Protein AF-A0AA95K7Q8-F1 (afdb_monomer)

Organism: NCBI:txid638

Sequence (80 aa):
MKKRTFENEQDFINGATSIPIVKRVRQKKYRAISVSLTDDHIKKIDNLILLAAKQGIIKVTRSDLIKIAIDKLKKEDLLT

Radius of gyration: 25.53 Å; Cα contacts (8 Å, |Δi|>4): 15; chains: 1; bounding box: 24×40×67 Å

Structure (mmCIF, N/CA/C/O backbone):
data_AF-A0AA95K7Q8-F1
#
_entry.id   AF-A0AA95K7Q8-F1
#
loop_
_atom_site.group_PDB
_atom_site.id
_atom_site.type_symbol
_atom_site.label_atom_id
_atom_site.label_alt_id
_atom_site.label_comp_id
_atom_site.label_asym_id
_atom_site.label_entity_id
_atom_site.label_seq_id
_atom_site.pdbx_PDB_ins_code
_atom_site.Cartn_x
_atom_site.Cartn_y
_atom_site.Cartn_z
_atom_site.occupancy
_atom_site.B_iso_or_equiv
_atom_site.auth_seq_id
_atom_site.auth_comp_id
_atom_site.auth_asym_id
_atom_site.auth_atom_id
_atom_site.pdbx_PDB_model_num
ATOM 1 N N . MET A 1 1 ? -6.338 -4.679 45.921 1.00 45.62 1 MET A N 1
ATOM 2 C CA . MET A 1 1 ? -5.760 -6.035 45.751 1.00 45.62 1 MET A CA 1
ATOM 3 C C . MET A 1 1 ? -6.662 -7.042 46.447 1.00 45.62 1 MET A C 1
ATOM 5 O O . MET A 1 1 ? -6.937 -6.862 47.625 1.00 45.62 1 MET A O 1
ATOM 9 N N . LYS A 1 2 ? -7.169 -8.056 45.734 1.00 49.00 2 LYS A N 1
ATOM 10 C CA . LYS A 1 2 ? -8.002 -9.117 46.327 1.00 49.00 2 LYS A CA 1
ATOM 11 C C . LYS A 1 2 ? -7.093 -9.992 47.205 1.00 49.00 2 LYS A C 1
ATOM 13 O O . LYS A 1 2 ? -6.142 -10.563 46.675 1.00 49.00 2 LYS A O 1
ATOM 18 N N . LYS A 1 3 ? -7.322 -10.038 48.523 1.00 56.78 3 LYS A N 1
ATOM 19 C CA . LYS A 1 3 ? -6.558 -10.908 49.434 1.00 56.78 3 LYS A CA 1
ATOM 20 C C . LYS A 1 3 ? -6.857 -12.362 49.056 1.00 56.78 3 LYS A C 1
ATOM 22 O O . LYS A 1 3 ? -8.017 -12.759 49.071 1.00 56.78 3 LYS A O 1
ATOM 27 N N . ARG A 1 4 ? -5.838 -13.114 48.637 1.00 61.94 4 ARG A N 1
ATOM 28 C CA . ARG A 1 4 ? -5.956 -14.557 48.397 1.00 61.94 4 ARG A CA 1
ATOM 29 C C . ARG A 1 4 ? -5.793 -15.242 49.751 1.00 61.94 4 ARG A C 1
ATOM 31 O O . ARG A 1 4 ? -4.753 -15.074 50.380 1.00 61.94 4 ARG A O 1
ATOM 38 N N . THR A 1 5 ? -6.830 -15.917 50.224 1.00 64.31 5 THR A N 1
ATOM 39 C CA . THR A 1 5 ? -6.735 -16.850 51.349 1.00 64.31 5 THR A CA 1
ATOM 40 C C . THR A 1 5 ? -6.175 -18.160 50.810 1.00 64.31 5 THR A C 1
ATOM 42 O O . THR A 1 5 ? -6.685 -18.685 49.822 1.00 64.31 5 THR A O 1
ATOM 45 N N . PHE A 1 6 ? -5.083 -18.635 51.404 1.00 67.25 6 PHE A N 1
ATOM 46 C CA . PHE A 1 6 ? -4.490 -19.933 51.094 1.00 67.25 6 PHE A CA 1
ATOM 47 C C . PHE A 1 6 ? -4.819 -20.863 52.260 1.00 67.25 6 PHE A C 1
ATOM 49 O O . PHE A 1 6 ? -4.555 -20.510 53.406 1.00 67.25 6 PHE A O 1
ATOM 56 N N . GLU A 1 7 ? -5.432 -22.006 51.970 1.00 76.81 7 GLU A N 1
ATOM 57 C CA . GLU A 1 7 ? -5.863 -22.983 52.983 1.00 76.81 7 GLU A CA 1
ATOM 58 C C . GLU A 1 7 ? -4.710 -23.925 53.391 1.00 76.81 7 GLU A C 1
ATOM 60 O O . GLU A 1 7 ? -4.770 -24.555 54.442 1.00 76.81 7 GLU A O 1
ATOM 65 N N . ASN A 1 8 ? -3.647 -24.019 52.579 1.00 78.69 8 ASN A N 1
ATOM 66 C CA . ASN A 1 8 ? -2.535 -24.954 52.766 1.00 78.69 8 ASN A CA 1
ATOM 67 C C . ASN A 1 8 ? -1.176 -24.319 52.399 1.00 78.69 8 ASN A C 1
ATOM 69 O O . ASN A 1 8 ? -1.088 -23.472 51.506 1.00 78.69 8 ASN A O 1
ATOM 73 N N . GLU A 1 9 ? -0.101 -24.752 53.062 1.00 77.12 9 GLU A N 1
ATOM 74 C CA . GLU A 1 9 ? 1.269 -24.256 52.860 1.00 77.12 9 GLU A CA 1
ATOM 75 C C . GLU A 1 9 ? 1.762 -24.522 51.433 1.00 77.12 9 GLU A C 1
ATOM 77 O O . GLU A 1 9 ? 2.366 -23.657 50.797 1.00 77.12 9 GLU A O 1
ATOM 82 N N . GLN A 1 10 ? 1.402 -25.677 50.871 1.00 73.62 10 GLN A N 1
ATOM 83 C CA . GLN A 1 10 ? 1.751 -26.018 49.495 1.00 73.62 10 GLN A CA 1
ATOM 84 C C . GLN A 1 10 ? 1.117 -25.051 48.481 1.00 73.62 10 GLN A C 1
ATOM 86 O O . GLN A 1 10 ? 1.754 -24.680 47.495 1.00 73.62 10 GLN A O 1
ATOM 91 N N . ASP A 1 11 ? -0.107 -24.583 48.741 1.00 71.62 11 ASP A N 1
ATOM 92 C CA . ASP A 1 11 ? -0.815 -23.632 47.877 1.00 71.62 11 ASP A CA 1
ATOM 93 C C . ASP A 1 11 ? -0.252 -22.214 48.004 1.00 71.62 11 ASP A C 1
ATOM 95 O O . ASP A 1 11 ? -0.208 -21.469 47.020 1.00 71.62 11 ASP A O 1
ATOM 99 N N . PHE A 1 12 ? 0.238 -21.856 49.194 1.00 75.62 12 PHE A N 1
ATOM 100 C CA . PHE A 1 12 ? 0.985 -20.621 49.411 1.00 75.62 12 PHE A CA 1
ATOM 101 C C . PHE A 1 12 ? 2.305 -20.629 48.632 1.00 75.62 12 PHE A C 1
ATOM 103 O O . PHE A 1 12 ? 2.585 -19.686 47.887 1.00 75.62 12 PHE A O 1
ATOM 110 N N . ILE A 1 13 ? 3.082 -21.714 48.732 1.00 75.81 13 ILE A N 1
ATOM 111 C CA . ILE A 1 13 ? 4.354 -21.868 48.015 1.00 75.81 13 ILE A CA 1
ATOM 112 C C . ILE A 1 13 ? 4.110 -21.847 46.507 1.00 75.81 13 ILE A C 1
ATOM 114 O O . ILE A 1 13 ? 4.759 -21.082 45.796 1.00 75.81 13 ILE A O 1
ATOM 118 N N . ASN A 1 14 ? 3.141 -22.615 46.008 1.00 71.12 14 ASN A N 1
ATOM 119 C CA . ASN A 1 14 ? 2.797 -22.643 44.588 1.00 71.12 14 ASN A CA 1
ATOM 120 C C . ASN A 1 14 ? 2.328 -21.267 44.091 1.00 71.12 14 ASN A C 1
ATOM 122 O O . ASN A 1 14 ? 2.730 -20.839 43.015 1.00 71.12 14 ASN A O 1
ATOM 126 N N . GLY A 1 15 ? 1.536 -20.531 44.876 1.00 69.31 15 GLY A N 1
ATOM 127 C CA . GLY A 1 15 ? 1.088 -19.183 44.520 1.00 69.31 15 GLY A CA 1
ATOM 128 C C . GLY A 1 15 ? 2.200 -18.128 44.539 1.00 69.31 15 GLY A C 1
ATOM 129 O O . GLY A 1 15 ? 2.154 -17.187 43.743 1.00 69.31 15 GLY A O 1
ATOM 130 N N . ALA A 1 16 ? 3.192 -18.281 45.422 1.00 72.31 16 ALA A N 1
ATOM 131 C CA . ALA A 1 16 ? 4.349 -17.393 45.536 1.00 72.31 16 ALA A CA 1
ATOM 132 C C . ALA A 1 16 ? 5.445 -17.700 44.502 1.00 72.31 16 ALA A C 1
ATOM 134 O O . ALA A 1 16 ? 6.142 -16.791 44.055 1.00 72.31 16 ALA A O 1
ATOM 135 N N . THR A 1 17 ? 5.586 -18.969 44.108 1.00 69.44 17 THR A N 1
ATOM 136 C CA . THR A 1 17 ? 6.630 -19.443 43.183 1.00 69.44 17 THR A CA 1
ATOM 137 C C . THR A 1 17 ? 6.133 -19.650 41.754 1.00 69.44 17 THR A C 1
ATOM 139 O O . THR A 1 17 ? 6.952 -19.791 40.845 1.00 69.44 17 THR A O 1
ATOM 142 N N . SER A 1 18 ? 4.814 -19.632 41.511 1.00 68.88 18 SER A N 1
ATOM 143 C CA . SER A 1 18 ? 4.272 -19.764 40.157 1.00 68.88 18 SER A CA 1
ATOM 144 C C . SER A 1 18 ? 4.767 -18.626 39.270 1.00 68.88 18 SER A C 1
ATOM 146 O O . SER A 1 18 ? 4.423 -17.457 39.459 1.00 68.88 18 SER A O 1
ATOM 148 N N . ILE A 1 19 ? 5.568 -18.984 38.268 1.00 70.44 19 ILE A N 1
ATOM 149 C CA . ILE A 1 19 ? 5.973 -18.072 37.203 1.00 70.44 19 ILE A CA 1
ATOM 150 C C . ILE A 1 19 ? 4.686 -17.615 36.506 1.00 70.44 19 ILE A C 1
ATOM 152 O O . ILE A 1 19 ? 3.870 -18.465 36.128 1.00 70.44 19 ILE A O 1
ATOM 156 N N . PRO A 1 20 ? 4.461 -16.302 36.325 1.00 63.69 20 PRO A N 1
ATOM 157 C CA . PRO A 1 20 ? 3.263 -15.830 35.657 1.00 63.69 20 PRO A CA 1
ATOM 158 C C . PRO A 1 20 ? 3.196 -16.460 34.267 1.00 63.69 20 PRO A C 1
ATOM 160 O O . PRO A 1 20 ? 4.129 -16.340 33.470 1.00 63.69 20 PRO A O 1
ATOM 163 N N . ILE A 1 21 ? 2.084 -17.136 33.970 1.00 64.94 21 ILE A N 1
ATOM 164 C CA . ILE A 1 21 ? 1.805 -17.666 32.635 1.00 64.94 21 ILE A CA 1
ATOM 165 C C . ILE A 1 21 ? 1.527 -16.460 31.738 1.00 64.94 21 ILE A C 1
ATOM 167 O O . ILE A 1 21 ? 0.386 -16.048 31.526 1.00 64.94 21 ILE A O 1
ATOM 171 N N . VAL A 1 22 ? 2.591 -15.841 31.233 1.00 67.69 22 VAL A N 1
ATOM 172 C CA . VAL A 1 22 ? 2.481 -14.811 30.210 1.00 67.69 22 VAL A CA 1
ATOM 173 C C . VAL A 1 22 ? 1.960 -15.520 28.968 1.00 67.69 22 VAL A C 1
ATOM 175 O O . VAL A 1 22 ? 2.677 -16.309 28.348 1.00 67.69 22 VAL A O 1
ATOM 178 N N . LYS A 1 23 ? 0.692 -15.276 28.610 1.00 67.56 23 LYS A N 1
ATOM 17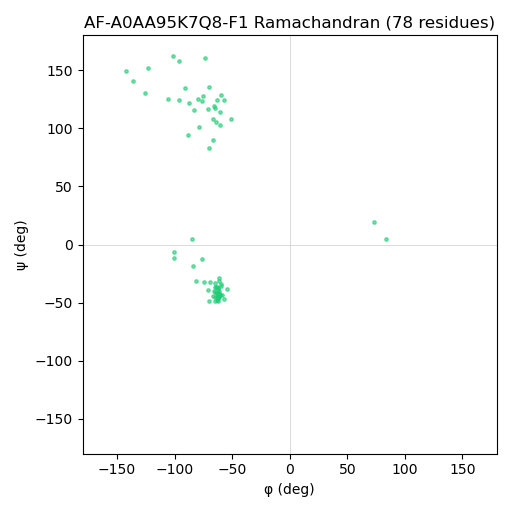9 C CA . LYS A 1 23 ? 0.138 -15.706 27.320 1.00 67.56 23 LYS A CA 1
ATOM 180 C C . LYS A 1 23 ? 1.098 -15.218 26.237 1.00 67.56 23 LYS A C 1
ATOM 182 O O . LYS A 1 23 ? 1.178 -14.019 25.976 1.00 67.56 23 LYS A O 1
ATOM 187 N N . ARG A 1 24 ? 1.850 -16.137 25.622 1.00 66.06 24 ARG A N 1
ATOM 188 C CA . ARG A 1 24 ? 2.728 -15.828 24.490 1.00 66.06 24 ARG A CA 1
ATOM 189 C C . ARG A 1 24 ? 1.840 -15.433 23.316 1.00 66.06 24 ARG A C 1
ATOM 191 O O . ARG A 1 24 ? 1.395 -16.279 22.546 1.00 66.06 24 ARG A O 1
ATOM 198 N N . VAL A 1 25 ? 1.541 -14.144 23.197 1.00 71.19 25 VAL A N 1
ATOM 199 C CA . VAL A 1 25 ? 0.909 -13.607 21.995 1.00 71.19 25 VAL A CA 1
ATOM 200 C C . VAL A 1 25 ? 1.928 -13.765 20.876 1.00 71.19 25 VAL A C 1
ATOM 202 O O . VAL A 1 25 ? 3.045 -13.253 20.969 1.00 71.19 25 VAL A O 1
ATOM 205 N N . ARG A 1 26 ? 1.574 -14.526 19.837 1.00 73.88 26 ARG A N 1
ATOM 206 C CA . ARG A 1 26 ? 2.441 -14.749 18.678 1.00 73.88 26 ARG A CA 1
ATOM 207 C C . ARG A 1 26 ? 2.719 -13.393 18.030 1.00 73.88 26 ARG A C 1
ATOM 209 O O . AR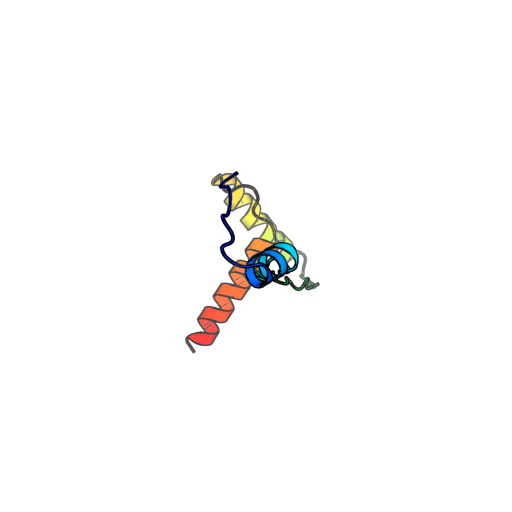G A 1 26 ? 1.854 -12.834 17.360 1.00 73.88 26 ARG A O 1
ATOM 216 N N . GLN A 1 27 ? 3.910 -12.847 18.258 1.00 72.12 27 GLN A N 1
ATOM 217 C CA . GLN A 1 27 ? 4.320 -11.600 17.627 1.00 72.12 27 GL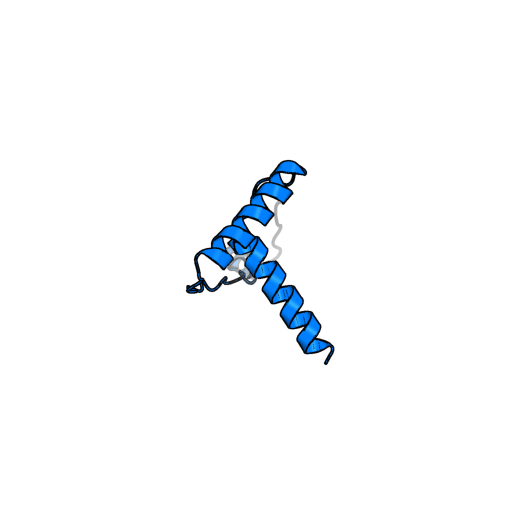N A CA 1
ATOM 218 C C . GLN A 1 27 ? 4.370 -11.825 16.113 1.00 72.12 27 GLN A C 1
ATOM 220 O O . GLN A 1 27 ? 5.025 -12.756 15.633 1.00 72.12 27 GLN A O 1
ATOM 225 N N . LYS A 1 28 ? 3.644 -11.002 15.349 1.00 70.12 28 LYS A N 1
ATOM 226 C CA . LYS A 1 28 ? 3.730 -11.018 13.887 1.00 70.12 28 LYS A CA 1
ATOM 227 C C . LYS A 1 28 ? 5.145 -10.590 13.503 1.00 70.12 28 LYS A C 1
ATOM 229 O O . LYS A 1 28 ? 5.492 -9.419 13.609 1.00 70.12 28 LYS A O 1
ATOM 234 N N . LYS A 1 29 ? 5.966 -11.549 13.076 1.00 75.88 29 LYS A N 1
ATOM 235 C CA . LYS A 1 29 ? 7.300 -11.274 12.544 1.00 75.88 29 LYS A CA 1
ATOM 236 C C . LYS A 1 29 ? 7.142 -10.791 11.106 1.00 75.88 29 LYS A C 1
ATOM 238 O O . LYS A 1 29 ? 6.906 -11.594 10.207 1.00 75.88 29 LYS A O 1
ATOM 243 N N . TYR A 1 30 ? 7.232 -9.484 10.893 1.00 70.69 30 TYR A N 1
ATOM 244 C CA . TYR A 1 30 ? 7.313 -8.928 9.547 1.00 70.69 30 TYR A CA 1
ATOM 245 C C . TYR A 1 30 ? 8.722 -9.177 9.002 1.00 70.69 30 TYR A C 1
ATOM 247 O O . TYR A 1 30 ? 9.712 -8.872 9.666 1.00 70.69 30 TYR A O 1
ATOM 255 N N . ARG A 1 31 ? 8.821 -9.772 7.811 1.00 79.44 31 ARG A N 1
ATOM 256 C CA . ARG A 1 31 ? 10.082 -9.836 7.066 1.00 79.44 31 ARG A CA 1
ATOM 257 C C . ARG A 1 31 ? 10.188 -8.570 6.224 1.00 79.44 31 ARG A C 1
ATOM 259 O O . ARG A 1 31 ? 9.300 -8.313 5.418 1.00 79.44 31 ARG A O 1
ATOM 266 N N . ALA A 1 32 ? 11.251 -7.798 6.427 1.00 82.88 32 ALA A N 1
ATOM 267 C CA . ALA A 1 32 ? 11.613 -6.737 5.499 1.00 82.88 32 ALA A CA 1
ATOM 268 C C . ALA A 1 32 ? 12.113 -7.375 4.197 1.00 82.88 32 ALA A C 1
ATOM 270 O O . ALA A 1 32 ? 12.869 -8.346 4.235 1.00 82.88 32 ALA A O 1
ATOM 271 N N . ILE A 1 33 ? 11.660 -6.847 3.064 1.00 85.06 33 ILE A N 1
ATOM 272 C CA . ILE A 1 33 ? 12.061 -7.289 1.728 1.00 85.06 33 ILE A CA 1
ATOM 273 C C . ILE A 1 33 ? 12.551 -6.047 0.990 1.00 85.06 33 ILE A C 1
ATOM 275 O O . ILE A 1 33 ? 11.865 -5.025 0.994 1.00 85.06 33 ILE A O 1
ATOM 279 N N . SER A 1 34 ? 13.731 -6.128 0.380 1.00 87.31 34 SER A N 1
ATOM 280 C CA . SER A 1 34 ? 14.210 -5.127 -0.569 1.00 87.31 34 SER A CA 1
ATOM 281 C C . SER A 1 34 ? 13.795 -5.533 -1.979 1.00 87.31 34 SER A C 1
ATOM 283 O O . SER A 1 34 ? 13.912 -6.695 -2.363 1.00 87.31 34 SER A O 1
ATOM 285 N N . VAL A 1 35 ? 13.288 -4.572 -2.747 1.00 87.19 35 VAL A N 1
ATOM 286 C CA . VAL A 1 35 ? 12.861 -4.785 -4.132 1.00 87.19 35 VAL A CA 1
ATOM 287 C C . VAL A 1 35 ? 13.352 -3.642 -5.003 1.00 87.19 35 VAL A C 1
ATOM 289 O O . VAL A 1 35 ? 13.331 -2.484 -4.585 1.00 87.19 35 VAL A O 1
ATOM 292 N N . SER A 1 36 ? 13.777 -3.978 -6.216 1.00 92.56 36 SER A N 1
ATOM 293 C CA . SER A 1 36 ? 14.168 -3.003 -7.231 1.00 92.56 36 SER A CA 1
ATOM 294 C C . SER A 1 36 ? 12.983 -2.744 -8.153 1.00 92.56 36 SER A C 1
ATOM 296 O O . SER A 1 36 ? 12.426 -3.675 -8.732 1.00 92.56 36 SER A O 1
ATOM 298 N N . LEU A 1 37 ? 12.594 -1.478 -8.280 1.00 92.31 37 LEU A N 1
ATOM 299 C CA . LEU A 1 37 ? 11.516 -1.022 -9.154 1.00 92.31 37 LEU A CA 1
ATOM 300 C C . LEU A 1 37 ? 12.063 0.036 -10.114 1.00 92.31 37 LEU A C 1
ATOM 302 O O . LEU A 1 37 ? 13.012 0.741 -9.781 1.00 92.31 37 LEU A O 1
ATOM 306 N N . THR A 1 38 ? 11.458 0.149 -11.294 1.00 97.38 38 THR A N 1
ATOM 307 C CA . THR A 1 38 ? 11.757 1.238 -12.228 1.00 97.38 38 THR A CA 1
ATOM 308 C C . THR A 1 38 ? 11.144 2.551 -11.736 1.00 97.38 38 THR A C 1
ATOM 310 O O . THR A 1 38 ? 10.175 2.553 -10.968 1.00 97.38 38 THR A O 1
ATOM 313 N N . ASP A 1 39 ? 11.652 3.678 -12.234 1.00 96.81 39 ASP A N 1
ATOM 314 C CA . ASP A 1 39 ? 11.138 5.006 -11.876 1.00 96.81 39 ASP A CA 1
ATOM 315 C C . ASP A 1 39 ? 9.656 5.188 -12.224 1.00 96.81 39 ASP A C 1
ATOM 317 O O . ASP A 1 39 ? 8.917 5.848 -11.494 1.00 96.81 39 ASP A O 1
ATOM 321 N N . ASP A 1 40 ? 9.192 4.577 -13.318 1.00 97.88 40 ASP A N 1
ATOM 322 C CA . ASP A 1 40 ? 7.781 4.621 -13.709 1.00 97.88 40 ASP A CA 1
ATOM 323 C C . ASP A 1 40 ? 6.880 3.909 -12.686 1.00 97.88 40 ASP A C 1
ATOM 325 O O . ASP A 1 40 ? 5.825 4.422 -12.305 1.00 97.88 40 ASP A O 1
ATOM 329 N N . HIS A 1 41 ? 7.320 2.760 -12.160 1.00 95.44 41 HIS A N 1
ATOM 330 C CA . HIS A 1 41 ? 6.591 2.064 -11.099 1.00 95.44 41 HIS A CA 1
ATOM 331 C C . HIS A 1 41 ? 6.515 2.911 -9.827 1.00 95.44 41 HIS A 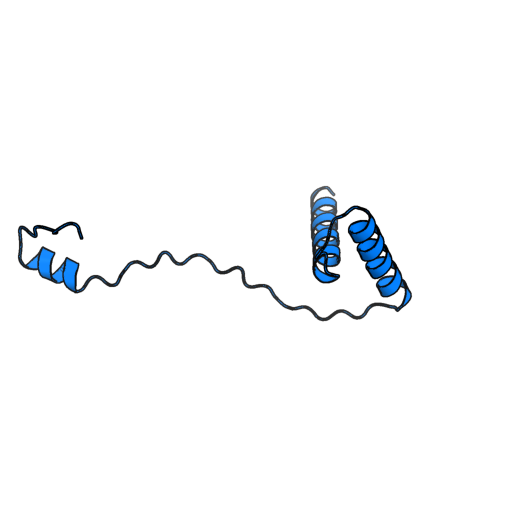C 1
ATOM 333 O O . HIS A 1 41 ? 5.449 3.002 -9.216 1.00 95.44 41 HIS A O 1
ATOM 339 N N . ILE A 1 42 ? 7.613 3.574 -9.452 1.00 95.56 42 ILE A N 1
ATOM 340 C CA . ILE A 1 42 ? 7.644 4.453 -8.277 1.00 95.56 42 ILE A CA 1
ATOM 341 C C . ILE A 1 42 ? 6.664 5.618 -8.457 1.00 95.56 42 ILE A C 1
ATOM 343 O O . ILE A 1 42 ?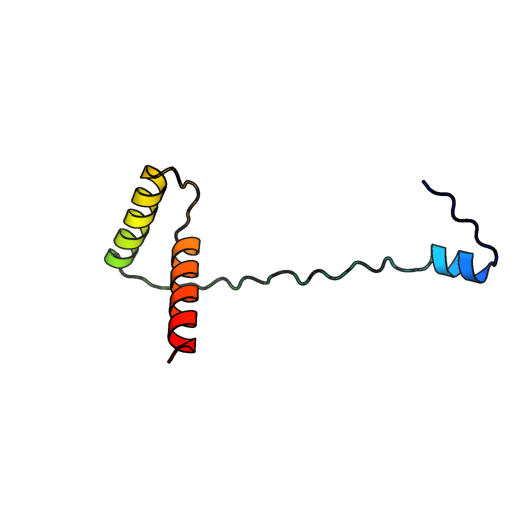 5.843 5.865 -7.572 1.00 95.56 42 ILE A O 1
ATOM 347 N N . LYS A 1 43 ? 6.667 6.271 -9.627 1.00 97.38 43 LYS A N 1
ATOM 348 C CA . LYS A 1 43 ? 5.731 7.364 -9.941 1.00 97.38 43 LYS A CA 1
ATOM 349 C C . LYS A 1 43 ? 4.272 6.927 -9.847 1.00 97.38 43 LYS A C 1
ATOM 351 O O . LYS A 1 43 ? 3.453 7.647 -9.281 1.00 97.38 43 LYS A O 1
ATOM 356 N N . LYS A 1 44 ? 3.928 5.746 -10.367 1.00 96.69 44 LYS A N 1
ATOM 357 C CA . LYS A 1 44 ? 2.561 5.200 -10.280 1.00 96.69 44 LYS A CA 1
ATOM 358 C C . LYS A 1 44 ? 2.122 4.985 -8.831 1.00 96.69 44 LYS A C 1
ATOM 360 O O . LYS A 1 44 ? 1.000 5.351 -8.482 1.00 96.69 44 LYS A O 1
ATOM 365 N N . ILE A 1 45 ? 3.001 4.441 -7.988 1.00 96.06 45 ILE A N 1
ATOM 366 C CA . ILE A 1 45 ? 2.724 4.248 -6.557 1.00 96.06 45 ILE A CA 1
ATOM 367 C C . ILE A 1 45 ? 2.512 5.602 -5.870 1.00 96.06 45 ILE A C 1
ATOM 369 O O . ILE A 1 45 ? 1.523 5.780 -5.161 1.00 96.06 45 ILE A O 1
ATOM 373 N N . ASP A 1 46 ? 3.388 6.575 -6.111 1.00 96.25 46 ASP A N 1
ATOM 374 C CA . ASP A 1 46 ? 3.290 7.897 -5.486 1.00 96.25 46 ASP A CA 1
ATOM 375 C C . ASP A 1 46 ? 2.033 8.660 -5.932 1.00 96.25 46 ASP A C 1
ATOM 377 O O . ASP A 1 46 ? 1.377 9.309 -5.116 1.00 96.25 46 ASP A O 1
ATOM 381 N N . ASN A 1 47 ? 1.626 8.515 -7.196 1.00 96.88 47 ASN A N 1
ATOM 382 C CA . ASN A 1 47 ? 0.372 9.075 -7.698 1.00 96.88 47 ASN A CA 1
ATOM 383 C C . ASN A 1 47 ? -0.853 8.486 -6.982 1.00 96.88 47 ASN A C 1
ATOM 385 O O . ASN A 1 47 ? -1.794 9.220 -6.680 1.00 96.88 47 ASN A O 1
ATOM 389 N N . LEU A 1 48 ? -0.846 7.186 -6.667 1.00 95.62 48 LEU A N 1
ATOM 390 C CA . LEU A 1 48 ? -1.914 6.562 -5.879 1.00 95.62 48 LEU A CA 1
ATOM 391 C C . LEU A 1 48 ? -1.952 7.098 -4.446 1.00 95.62 48 LEU A C 1
ATOM 393 O O . LEU A 1 48 ? -3.035 7.367 -3.929 1.00 95.62 48 LEU A O 1
ATOM 397 N N . ILE A 1 49 ? -0.789 7.310 -3.822 1.00 95.81 49 ILE A N 1
ATOM 398 C CA . ILE A 1 49 ? -0.705 7.932 -2.491 1.00 95.81 49 ILE A CA 1
ATOM 399 C C . ILE A 1 49 ? -1.269 9.357 -2.538 1.00 95.81 49 ILE A C 1
ATOM 401 O O . ILE A 1 49 ? -2.056 9.736 -1.672 1.00 95.81 49 ILE A O 1
ATOM 405 N N . LEU A 1 50 ? -0.924 10.133 -3.570 1.00 96.31 50 LEU A N 1
ATOM 406 C CA . LEU A 1 50 ? -1.445 11.486 -3.759 1.00 96.31 50 LEU A CA 1
ATOM 407 C C . LEU A 1 50 ? -2.971 11.490 -3.930 1.00 96.31 50 LEU A C 1
ATOM 409 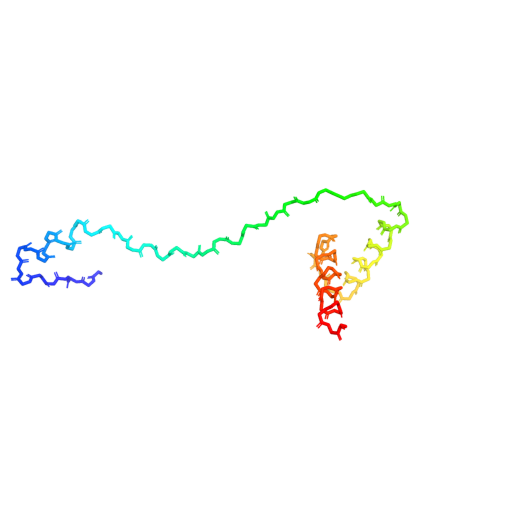O O . LEU A 1 50 ? -3.653 12.330 -3.343 1.00 96.31 50 LEU A O 1
ATOM 413 N N . LEU A 1 51 ? -3.516 10.559 -4.717 1.00 96.12 51 LEU A N 1
ATOM 414 C CA . LEU A 1 51 ? -4.962 10.406 -4.896 1.00 96.12 51 LEU A CA 1
ATOM 415 C C . LEU A 1 51 ? -5.661 10.038 -3.582 1.00 96.12 51 LEU A C 1
ATOM 417 O O . LEU A 1 51 ? -6.663 10.663 -3.238 1.00 96.12 51 LEU A O 1
ATOM 421 N N . ALA A 1 52 ? -5.109 9.091 -2.821 1.00 94.00 52 ALA A N 1
ATOM 422 C CA . ALA A 1 52 ? -5.636 8.711 -1.513 1.00 94.00 52 ALA A CA 1
ATOM 423 C C . ALA A 1 52 ? -5.635 9.900 -0.536 1.00 94.00 52 ALA A C 1
ATOM 425 O O . ALA A 1 52 ? -6.638 10.161 0.129 1.00 94.00 52 ALA A O 1
ATOM 426 N N . ALA A 1 53 ? -4.553 10.685 -0.518 1.00 94.75 53 ALA A N 1
ATOM 427 C CA . ALA A 1 53 ? -4.452 11.883 0.309 1.00 94.75 53 ALA A CA 1
ATOM 428 C C . ALA A 1 53 ? -5.495 12.944 -0.075 1.00 94.75 53 ALA A C 1
ATOM 430 O O . ALA A 1 53 ? -6.129 13.524 0.805 1.00 94.75 53 ALA A O 1
ATOM 431 N N . LYS A 1 54 ? -5.737 13.157 -1.379 1.00 95.31 54 LYS A N 1
ATOM 432 C CA . LYS A 1 54 ? -6.801 14.054 -1.871 1.00 95.31 54 LYS A CA 1
ATOM 433 C C . LYS A 1 54 ? -8.200 13.610 -1.437 1.00 95.31 54 LYS A C 1
ATOM 435 O O . LYS A 1 54 ? -9.075 14.450 -1.272 1.00 95.31 54 LYS A O 1
ATOM 440 N N . GLN A 1 55 ? -8.404 12.311 -1.231 1.00 94.88 55 GLN A N 1
ATOM 441 C CA . GLN A 1 55 ? -9.651 11.733 -0.721 1.00 94.88 55 GLN A CA 1
ATOM 442 C C . GLN A 1 55 ? -9.737 11.736 0.818 1.00 94.88 55 GLN A C 1
ATOM 444 O O . GLN A 1 55 ? -10.686 11.199 1.380 1.00 94.88 55 GLN A O 1
ATOM 449 N N . GLY A 1 56 ? -8.758 12.326 1.514 1.00 93.50 56 GLY A N 1
ATOM 450 C CA . GLY A 1 56 ? -8.719 12.391 2.978 1.00 93.50 56 GLY A CA 1
ATOM 451 C C . GLY A 1 56 ? -8.139 11.146 3.655 1.00 93.50 56 GLY A C 1
ATOM 452 O O . GLY A 1 56 ? -8.096 11.083 4.884 1.00 93.50 56 GLY A O 1
ATOM 453 N N . ILE A 1 57 ? -7.646 10.167 2.889 1.00 92.38 57 ILE A N 1
ATOM 454 C CA . ILE A 1 57 ? -6.977 8.976 3.423 1.00 92.38 57 ILE A CA 1
ATOM 455 C C . ILE A 1 57 ? -5.486 9.291 3.583 1.00 92.38 57 ILE A C 1
ATOM 457 O O . ILE A 1 57 ? -4.688 9.187 2.652 1.00 92.38 57 ILE A O 1
ATOM 461 N N . ILE A 1 58 ? -5.113 9.710 4.789 1.00 88.62 58 ILE A N 1
ATOM 462 C CA . ILE A 1 58 ? -3.749 10.129 5.134 1.00 88.62 58 ILE A CA 1
ATOM 463 C C . ILE A 1 58 ? -2.997 8.950 5.781 1.00 88.62 58 ILE A C 1
ATOM 465 O O . ILE A 1 58 ? -3.611 8.042 6.337 1.00 88.62 58 ILE A O 1
ATOM 469 N N . LYS A 1 59 ? -1.656 8.983 5.752 1.00 91.81 59 LYS A N 1
ATOM 470 C CA . LYS A 1 59 ? -0.739 7.965 6.317 1.00 91.81 59 LYS A CA 1
ATOM 471 C C . LYS A 1 59 ? -0.652 6.650 5.533 1.00 91.81 59 LYS A C 1
ATOM 473 O O . LYS A 1 59 ? -0.181 5.656 6.075 1.00 91.81 59 LYS A O 1
ATOM 478 N N . VAL A 1 60 ? -1.051 6.647 4.263 1.00 93.44 60 VAL A N 1
ATOM 479 C CA . VAL A 1 60 ? -0.795 5.518 3.358 1.00 93.44 60 VAL A CA 1
ATOM 480 C C . VAL A 1 60 ? 0.668 5.546 2.926 1.00 93.44 60 VAL A C 1
ATOM 482 O O . VAL A 1 60 ? 1.137 6.545 2.380 1.00 93.44 60 VAL A O 1
ATOM 485 N N . THR A 1 61 ? 1.394 4.455 3.162 1.00 94.12 61 THR A N 1
ATOM 486 C CA . THR A 1 61 ? 2.791 4.314 2.734 1.00 94.12 61 THR A CA 1
ATOM 487 C C . THR A 1 61 ? 2.908 3.460 1.472 1.00 94.12 61 THR A C 1
ATOM 489 O O . THR A 1 61 ? 2.021 2.670 1.143 1.00 94.12 61 THR A O 1
ATOM 492 N N . ARG A 1 62 ? 4.050 3.557 0.776 1.00 93.62 62 ARG A N 1
ATOM 493 C CA . ARG A 1 62 ? 4.367 2.675 -0.364 1.00 93.62 62 ARG A CA 1
ATOM 494 C C . ARG A 1 62 ? 4.273 1.192 0.023 1.00 93.62 62 ARG A C 1
ATOM 496 O O . ARG A 1 62 ? 3.763 0.386 -0.747 1.00 93.62 62 ARG A O 1
ATOM 503 N N . SER A 1 63 ? 4.712 0.847 1.235 1.00 92.38 63 SER A N 1
ATOM 504 C CA . SER A 1 63 ? 4.656 -0.518 1.769 1.00 92.38 63 SER A CA 1
ATOM 505 C C . SER A 1 63 ? 3.225 -1.030 1.935 1.00 92.38 63 SER A C 1
ATOM 507 O O . SER A 1 63 ? 2.976 -2.206 1.676 1.00 92.38 63 SER A O 1
ATOM 509 N N . ASP A 1 64 ? 2.281 -0.169 2.326 1.00 92.25 64 ASP A N 1
ATOM 510 C CA . ASP A 1 64 ? 0.870 -0.553 2.467 1.00 92.25 64 ASP A CA 1
ATOM 511 C C . ASP A 1 64 ? 0.258 -0.897 1.109 1.00 92.25 64 ASP A C 1
ATOM 513 O O . ASP A 1 64 ? -0.395 -1.931 0.967 1.00 92.25 64 ASP A O 1
ATOM 517 N N . LEU A 1 65 ? 0.536 -0.076 0.092 1.00 93.56 65 LEU A N 1
ATOM 518 C CA . LEU A 1 65 ? 0.074 -0.319 -1.275 1.00 93.56 65 LEU A CA 1
ATOM 519 C C . LEU A 1 65 ? 0.648 -1.619 -1.845 1.00 93.56 65 LEU A C 1
ATOM 521 O O . LEU A 1 65 ? -0.098 -2.432 -2.391 1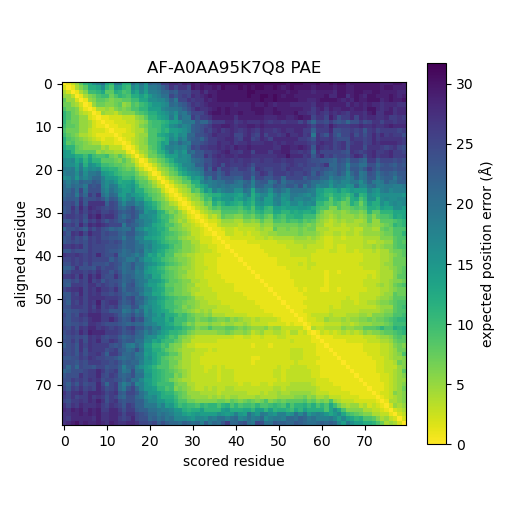.00 93.56 65 LEU A O 1
ATOM 525 N N . ILE A 1 66 ? 1.951 -1.853 -1.669 1.00 92.50 66 ILE A N 1
ATOM 526 C CA . ILE A 1 66 ? 2.604 -3.093 -2.113 1.00 92.50 66 ILE A CA 1
ATOM 527 C C . ILE A 1 66 ? 1.999 -4.305 -1.397 1.00 92.50 66 ILE A C 1
ATOM 529 O O . ILE A 1 66 ? 1.725 -5.324 -2.026 1.00 92.50 66 ILE A O 1
ATOM 533 N N . LYS A 1 67 ? 1.742 -4.198 -0.091 1.00 90.94 67 LYS A N 1
ATOM 534 C CA . LYS A 1 67 ? 1.121 -5.274 0.682 1.00 90.94 67 LYS A CA 1
ATOM 535 C C . LYS A 1 67 ? -0.283 -5.605 0.174 1.00 90.94 67 LYS A C 1
ATOM 537 O O . LYS A 1 67 ? -0.584 -6.778 -0.014 1.00 90.94 67 LYS A O 1
ATOM 542 N N . ILE A 1 68 ? -1.107 -4.591 -0.096 1.00 92.12 68 ILE A N 1
ATOM 543 C CA . ILE A 1 68 ? -2.452 -4.774 -0.663 1.00 92.12 68 ILE A CA 1
ATOM 544 C C . ILE A 1 68 ? -2.373 -5.459 -2.031 1.00 92.12 68 ILE A C 1
ATOM 546 O O . ILE A 1 68 ? -3.139 -6.384 -2.291 1.00 92.12 68 ILE A O 1
ATOM 550 N N . ALA A 1 69 ? -1.438 -5.041 -2.887 1.00 91.69 69 ALA A N 1
ATOM 551 C CA . ALA A 1 69 ? -1.246 -5.651 -4.199 1.00 91.69 69 ALA A CA 1
ATOM 552 C C . ALA A 1 69 ? -0.853 -7.135 -4.091 1.00 91.69 69 ALA A C 1
ATOM 554 O O . ALA A 1 69 ? -1.446 -7.970 -4.769 1.00 91.69 69 ALA A O 1
ATOM 555 N N . ILE A 1 70 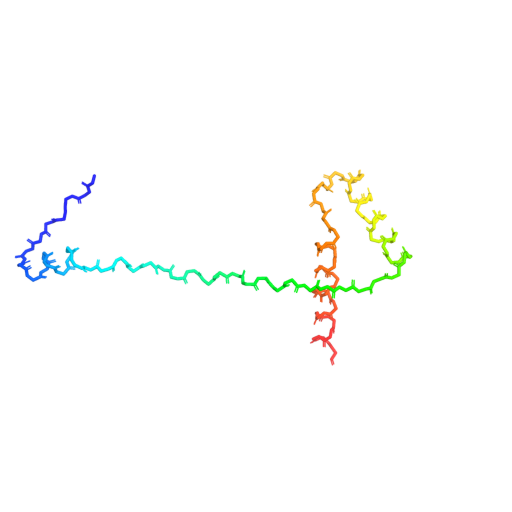? 0.080 -7.479 -3.195 1.00 90.56 70 ILE A N 1
ATOM 556 C CA . ILE A 1 70 ? 0.486 -8.872 -2.937 1.00 90.56 70 ILE A CA 1
ATOM 557 C C . ILE A 1 70 ? -0.685 -9.697 -2.397 1.00 90.56 70 ILE A C 1
ATOM 559 O O . ILE A 1 70 ? -0.899 -10.825 -2.836 1.00 90.56 70 ILE A O 1
ATOM 563 N N . ASP A 1 71 ? -1.439 -9.156 -1.439 1.00 90.81 71 ASP A N 1
ATOM 564 C CA . ASP A 1 71 ? -2.583 -9.852 -0.850 1.00 90.81 71 ASP A CA 1
ATOM 565 C C . ASP A 1 71 ? -3.696 -10.080 -1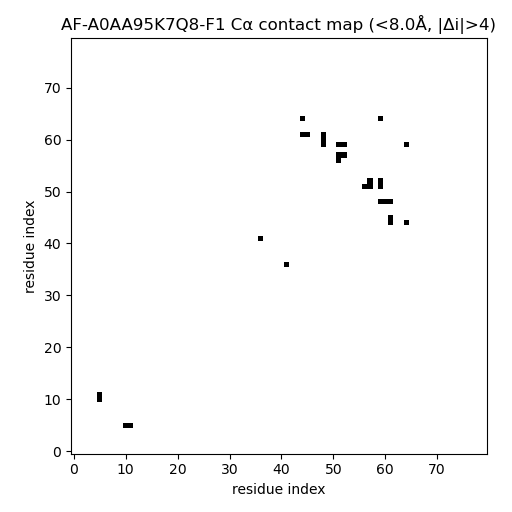.886 1.00 90.81 71 ASP A C 1
ATOM 567 O O . ASP A 1 71 ? -4.381 -11.102 -1.831 1.00 90.81 71 ASP A O 1
ATOM 571 N N . LYS A 1 72 ? -3.867 -9.158 -2.843 1.00 92.38 72 LYS A N 1
ATOM 572 C CA . LYS A 1 72 ? -4.803 -9.314 -3.962 1.00 92.38 72 LYS A CA 1
ATOM 573 C C . LYS A 1 72 ? -4.332 -10.389 -4.942 1.00 92.38 72 LYS A C 1
ATOM 575 O O . LYS A 1 72 ? -5.108 -11.293 -5.228 1.00 92.38 72 LYS A O 1
ATOM 580 N N . LEU A 1 73 ? -3.066 -10.340 -5.361 1.00 91.31 73 LEU A N 1
ATOM 581 C CA . LEU A 1 73 ? -2.472 -11.329 -6.265 1.00 91.31 73 LEU A CA 1
ATOM 582 C C . LEU A 1 73 ? -2.592 -12.748 -5.693 1.00 91.31 73 LEU A C 1
ATOM 584 O O . LEU A 1 73 ? -3.096 -13.645 -6.350 1.00 91.31 73 LEU A O 1
ATOM 588 N N . LYS A 1 74 ? -2.258 -12.931 -4.409 1.00 90.38 74 LYS A N 1
ATOM 589 C CA . LYS A 1 74 ? -2.404 -14.231 -3.735 1.00 90.38 74 LYS A CA 1
ATOM 590 C C . LYS A 1 74 ? -3.834 -14.756 -3.718 1.00 90.38 74 LYS A C 1
ATOM 592 O O . LYS A 1 74 ? -4.029 -15.964 -3.726 1.00 90.38 74 LYS A O 1
ATOM 597 N N . LYS A 1 75 ? -4.830 -13.875 -3.596 1.00 86.19 75 LYS A N 1
ATOM 598 C CA . LYS A 1 75 ? -6.239 -14.286 -3.629 1.00 86.19 75 LYS A CA 1
ATOM 599 C C . LYS A 1 75 ? -6.657 -14.719 -5.027 1.00 86.19 75 LYS A C 1
ATOM 601 O O . LYS A 1 75 ? -7.418 -15.669 -5.129 1.00 86.19 75 LYS A O 1
ATOM 606 N N . GLU A 1 76 ? -6.182 -14.027 -6.057 1.00 81.94 76 GLU A N 1
ATOM 607 C CA . GLU A 1 76 ? -6.427 -14.389 -7.456 1.00 81.94 76 GLU A CA 1
ATOM 608 C C . GLU A 1 76 ? -5.775 -15.739 -7.788 1.00 81.94 76 GLU A C 1
ATOM 610 O O . GLU A 1 76 ? -6.465 -16.614 -8.296 1.00 81.94 76 GLU A O 1
ATOM 615 N N . ASP A 1 77 ? -4.526 -15.963 -7.364 1.00 74.69 77 ASP A N 1
ATOM 616 C CA . ASP A 1 77 ? -3.819 -17.242 -7.547 1.00 74.69 77 ASP A CA 1
ATOM 617 C C . ASP A 1 77 ? -4.508 -18.425 -6.838 1.00 74.69 77 ASP A C 1
ATOM 619 O O . ASP A 1 77 ? -4.424 -19.558 -7.296 1.00 74.69 77 ASP A O 1
ATOM 623 N N . LEU A 1 78 ? -5.182 -18.184 -5.706 1.00 65.38 78 LEU A N 1
ATOM 624 C CA . LEU A 1 78 ? -5.942 -19.207 -4.969 1.00 65.38 78 LEU A CA 1
ATOM 625 C C . LEU A 1 78 ? -7.295 -19.551 -5.619 1.00 65.38 78 LEU A C 1
ATOM 627 O O . LEU A 1 78 ? -7.942 -20.505 -5.187 1.00 65.38 78 LEU A O 1
ATOM 631 N N . LEU A 1 79 ? -7.756 -18.746 -6.580 1.00 58.22 79 LEU A N 1
ATOM 632 C CA . LEU A 1 79 ? -9.033 -18.914 -7.286 1.00 58.22 79 LEU A CA 1
ATOM 633 C C . LEU A 1 79 ? -8.872 -19.555 -8.678 1.00 58.22 79 LEU A C 1
ATOM 635 O O . LEU A 1 79 ? -9.883 -19.862 -9.310 1.00 58.22 79 LEU A O 1
ATOM 639 N N . THR A 1 80 ? -7.634 -19.750 -9.134 1.00 52.34 80 THR A N 1
ATOM 640 C CA . THR A 1 80 ? -7.238 -20.513 -10.334 1.00 52.34 80 THR A CA 1
ATOM 641 C C . THR A 1 80 ? -6.761 -21.909 -9.973 1.00 52.34 80 THR A C 1
ATOM 643 O O . THR A 1 80 ? -7.107 -22.844 -10.726 1.00 52.34 80 THR A O 1
#

pLDDT: mean 82.03, std 13.52, range [45.62, 97.88]

Foldseek 3Di:
DPDDDDPDPVSVCCVVPPDPPPPPDPPPDDDDDDDDDDPVVVVVLVVVQVVCVVVVNPDDDSVNVVVVVVVVVVVVVVVD

Solvent-accessible surface area (backbone atoms only — not comparable to full-atom values): 5309 Å² total; per-residue (Å²): 132,87,84,78,84,65,96,45,71,68,57,44,49,49,66,73,65,55,74,80,83,70,78,80,71,82,73,83,80,79,78,89,79,90,81,90,74,55,71,68,58,51,51,54,53,52,51,49,44,52,52,37,41,74,73,69,50,71,91,69,46,75,67,54,55,52,48,52,51,52,55,49,50,55,53,54,64,74,76,108

Mean predicted aligned error: 13.43 Å

Secondary structure (DSSP, 8-state):
-PPPP-SSHHHHHHHHH------------PPP------HHHHHHHHHHHHHHHHTT-----HHHHHHHHHHHHHHHHTT-